Protein AF-A0A816CBB3-F1 (afdb_monomer)

Mean predicted aligned error: 4.65 Å

Organism: NCBI:txid433720

Foldseek 3Di:
DDPPDFDKDWDADPVRHTPDIDGCNPPDPVNVVVVCCVPVVD

pLDDT: mean 88.06, std 10.87, range [52.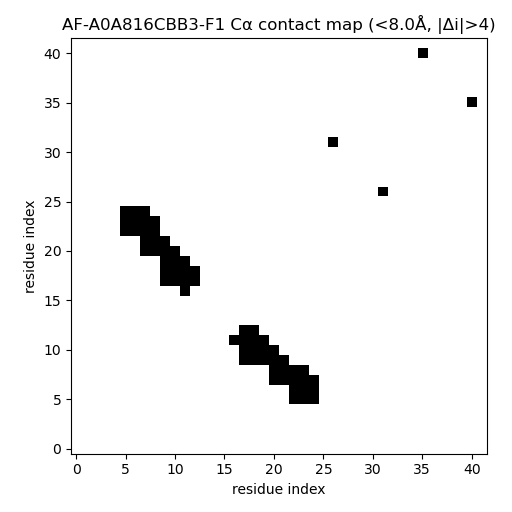91, 96.31]

Nearest PDB structures (foldseek):
  1qxx-assembly1_A-2  TM=4.329E-01  e=3.626E+00  Escherichia coli
  1ihr-assembly1_A  TM=4.256E-01  e=5.073E+00  Escherichia coli
  1f0c-assembly1_B  TM=4.531E-01  e=7.096E+00  Cowpox virus
  7lqw-assembly1_C  TM=5.144E-01  e=9.283E+00  Severe acute respiratory syndrome coronavirus 2

Solvent-accessible surface area (backbone atoms only — not comparable to full-atom values): 2847 Å² total; per-residue (Å²): 139,68,88,91,58,78,49,68,52,72,44,63,48,100,81,74,44,78,78,47,76,44,80,45,78,84,57,50,72,67,60,50,49,53,52,48,56,73,73,64,75,121

Structure (mmCIF, N/CA/C/O backbone):
data_AF-A0A816CBB3-F1
#
_entry.id   AF-A0A816CBB3-F1
#
loop_
_atom_site.group_PDB
_atom_site.id
_atom_site.type_symbol
_atom_site.label_atom_id
_atom_site.label_alt_id
_atom_site.label_comp_id
_atom_site.label_asym_id
_atom_site.label_entity_id
_atom_site.label_seq_id
_atom_site.pdbx_PDB_ins_code
_atom_site.Cartn_x
_atom_site.Cartn_y
_atom_site.Cartn_z
_atom_site.occupancy
_atom_site.B_iso_or_equiv
_atom_site.auth_seq_id
_atom_site.auth_comp_id
_atom_site.auth_asym_id
_atom_site.auth_atom_id
_atom_site.pdbx_PDB_model_num
ATOM 1 N N . TYR A 1 1 ? -3.666 -9.834 -8.803 1.00 52.91 1 TYR A N 1
ATOM 2 C CA . TYR A 1 1 ? -2.202 -9.745 -8.972 1.00 52.91 1 TYR A CA 1
ATOM 3 C C . TYR A 1 1 ? -1.896 -9.592 -10.453 1.00 52.91 1 TYR A C 1
ATOM 5 O O . TYR A 1 1 ? -2.024 -10.558 -11.198 1.00 52.91 1 TYR A O 1
ATOM 13 N N . VAL A 1 2 ? -1.593 -8.373 -10.899 1.00 63.94 2 VAL A N 1
ATOM 14 C CA . VAL A 1 2 ? -1.198 -8.109 -12.290 1.00 63.94 2 VAL A CA 1
ATOM 15 C C . VAL A 1 2 ? 0.324 -8.222 -12.347 1.00 63.94 2 VAL A C 1
ATOM 17 O O . VAL A 1 2 ? 1.022 -7.491 -11.653 1.00 63.94 2 VAL A O 1
ATOM 20 N N . ARG A 1 3 ? 0.851 -9.188 -13.107 1.00 68.25 3 ARG A N 1
ATOM 21 C CA . ARG A 1 3 ? 2.304 -9.372 -13.243 1.00 68.25 3 ARG A CA 1
ATOM 22 C C . ARG A 1 3 ? 2.904 -8.171 -13.980 1.00 68.25 3 ARG A C 1
ATOM 24 O O . ARG A 1 3 ? 2.483 -7.890 -15.096 1.00 68.25 3 ARG A O 1
ATOM 31 N N . GLY A 1 4 ? 3.900 -7.524 -13.374 1.00 70.81 4 GLY A N 1
ATOM 32 C CA . GLY A 1 4 ? 4.667 -6.433 -13.988 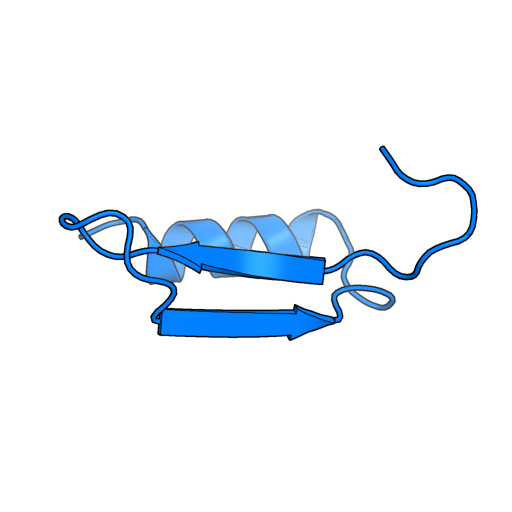1.00 70.81 4 GLY A CA 1
ATOM 33 C C . GLY A 1 4 ? 4.013 -5.049 -13.938 1.00 70.81 4 GLY A C 1
ATOM 34 O O . GLY A 1 4 ? 4.547 -4.135 -14.552 1.00 70.81 4 GLY A O 1
ATOM 35 N N . ALA A 1 5 ? 2.885 -4.893 -13.240 1.00 77.25 5 ALA A N 1
ATOM 36 C CA . ALA A 1 5 ? 2.316 -3.577 -12.962 1.00 77.25 5 ALA A CA 1
ATOM 37 C C . ALA A 1 5 ? 2.887 -3.023 -11.653 1.00 77.25 5 ALA A C 1
ATOM 39 O O . ALA A 1 5 ? 3.074 -3.786 -10.699 1.00 77.25 5 ALA A O 1
ATOM 40 N N . ASP A 1 6 ? 3.122 -1.711 -11.616 1.00 86.56 6 ASP A N 1
ATOM 41 C CA . ASP A 1 6 ? 3.495 -1.021 -10.386 1.00 86.56 6 ASP A CA 1
ATOM 42 C C . ASP A 1 6 ? 2.391 -1.222 -9.334 1.00 86.56 6 ASP A C 1
ATOM 44 O O . ASP A 1 6 ? 1.198 -1.171 -9.667 1.00 86.56 6 ASP A O 1
ATOM 48 N N . PRO A 1 7 ? 2.750 -1.521 -8.076 1.00 90.25 7 PRO A N 1
ATOM 49 C CA . PRO A 1 7 ? 1.766 -1.717 -7.028 1.00 90.25 7 PRO A CA 1
ATOM 50 C C . PRO A 1 7 ? 1.055 -0.394 -6.724 1.00 90.25 7 PRO A C 1
ATOM 52 O O . PRO A 1 7 ? 1.688 0.650 -6.571 1.00 90.25 7 PRO A O 1
ATOM 55 N N . ILE A 1 8 ? -0.272 -0.458 -6.616 1.00 92.00 8 ILE A N 1
ATOM 56 C CA . ILE A 1 8 ? -1.137 0.687 -6.322 1.00 92.00 8 ILE A CA 1
ATOM 57 C C . ILE A 1 8 ? -1.954 0.364 -5.073 1.00 92.00 8 ILE A C 1
ATOM 59 O O . ILE A 1 8 ? -2.587 -0.694 -5.000 1.00 92.00 8 ILE A O 1
ATOM 63 N N . LEU A 1 9 ? -1.963 1.290 -4.118 1.00 92.75 9 LEU A N 1
ATOM 64 C CA . LEU A 1 9 ? -2.855 1.282 -2.967 1.00 92.75 9 LEU A CA 1
ATOM 65 C C . LEU A 1 9 ? -4.096 2.119 -3.291 1.00 92.75 9 LEU A C 1
ATOM 67 O O . LEU A 1 9 ? -3.980 3.273 -3.701 1.00 92.75 9 LEU A O 1
ATOM 71 N N . ASN A 1 10 ? -5.280 1.534 -3.111 1.00 93.1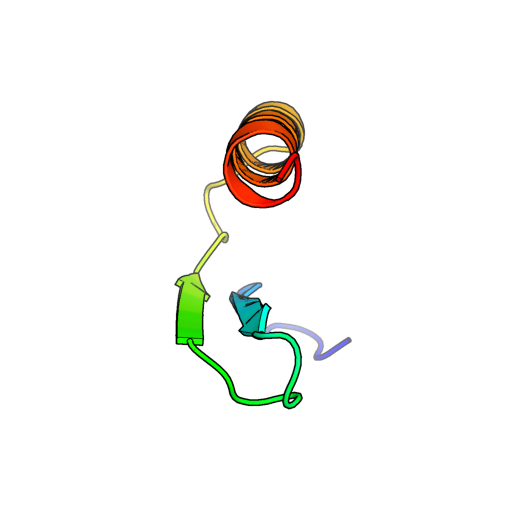2 10 ASN A N 1
ATOM 72 C CA . ASN A 1 10 ? -6.557 2.224 -3.282 1.00 93.12 10 ASN A CA 1
ATOM 73 C C . ASN A 1 10 ? -7.294 2.240 -1.945 1.00 93.12 10 ASN A C 1
ATOM 75 O O . ASN A 1 10 ? -7.484 1.181 -1.345 1.00 93.12 10 ASN A O 1
ATOM 79 N N . LEU A 1 11 ? -7.715 3.424 -1.511 1.00 93.19 11 LEU A N 1
ATOM 80 C CA . LEU A 1 11 ? -8.513 3.603 -0.303 1.00 93.19 11 LEU A CA 1
ATOM 81 C C . LEU A 1 11 ? -9.975 3.805 -0.689 1.00 93.19 11 LEU A C 1
ATOM 83 O O . LEU A 1 11 ? -10.287 4.538 -1.633 1.00 93.19 11 LEU A O 1
ATOM 87 N N . PHE A 1 12 ? -10.857 3.154 0.058 1.00 93.81 12 PHE A N 1
ATOM 88 C CA . PHE A 1 12 ? -12.301 3.198 -0.132 1.00 93.81 12 PHE A CA 1
ATOM 89 C C . PHE A 1 12 ? -12.968 3.702 1.143 1.00 93.81 12 PHE A C 1
ATOM 91 O O . PHE A 1 12 ? -12.459 3.477 2.240 1.00 93.81 12 PHE A O 1
ATOM 98 N N . ASN A 1 13 ? -14.094 4.390 0.989 1.00 91.81 13 ASN A N 1
ATOM 99 C CA . ASN A 1 13 ? -14.955 4.758 2.109 1.00 91.81 13 ASN A CA 1
ATOM 100 C C . ASN A 1 13 ? -16.007 3.666 2.392 1.00 91.81 13 ASN A C 1
ATOM 102 O O . ASN A 1 13 ? -16.114 2.680 1.665 1.00 91.81 13 ASN A O 1
ATOM 106 N N . ASP A 1 14 ? -16.852 3.892 3.399 1.00 93.12 14 ASP A N 1
ATOM 107 C CA . ASP A 1 14 ? -17.925 2.972 3.819 1.00 93.12 14 ASP A CA 1
ATOM 108 C C . ASP A 1 14 ? -18.988 2.671 2.745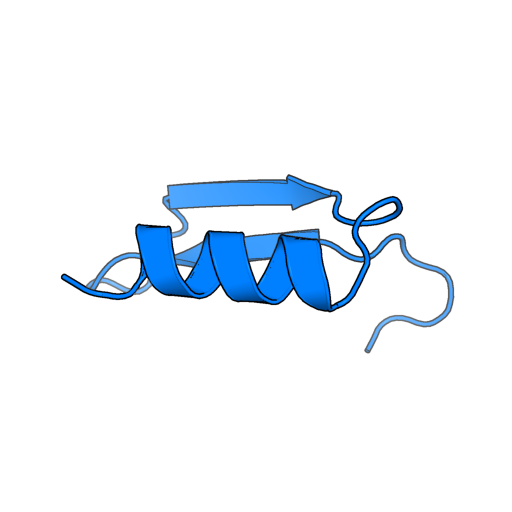 1.00 93.12 14 ASP A C 1
ATOM 110 O O . ASP A 1 14 ? -19.856 1.820 2.941 1.00 93.12 14 ASP A O 1
ATOM 114 N N . ARG A 1 15 ? -18.982 3.406 1.629 1.00 95.81 15 ARG A N 1
ATOM 115 C CA . ARG A 1 15 ? -19.900 3.220 0.498 1.00 95.81 15 ARG A CA 1
ATOM 116 C C . ARG A 1 15 ? -19.254 2.459 -0.659 1.00 95.81 15 ARG A C 1
ATOM 118 O O . ARG A 1 15 ? -19.827 2.444 -1.745 1.00 95.81 15 ARG A O 1
ATOM 125 N N . ASP A 1 16 ? -18.078 1.870 -0.437 1.00 92.62 16 ASP A N 1
ATOM 126 C CA . ASP A 1 16 ? -17.229 1.270 -1.472 1.00 92.62 16 ASP A CA 1
ATOM 127 C C . ASP A 1 16 ? -16.853 2.265 -2.588 1.00 92.62 16 ASP A C 1
ATOM 129 O O . ASP A 1 16 ? -16.536 1.881 -3.717 1.00 92.62 16 ASP A O 1
ATOM 133 N N . GLU A 1 17 ? -16.858 3.568 -2.291 1.00 96.25 17 GLU A N 1
ATOM 134 C CA . GLU A 1 17 ? -16.400 4.588 -3.230 1.00 96.25 17 GLU A CA 1
ATOM 135 C C . GLU A 1 17 ? -14.905 4.823 -3.027 1.00 96.25 17 GLU A C 1
ATOM 137 O O . GLU A 1 17 ? -14.431 5.021 -1.905 1.00 96.25 17 GLU A O 1
ATOM 142 N N . GLN A 1 18 ? -14.155 4.819 -4.129 1.00 94.44 18 GLN A N 1
ATOM 143 C CA . GLN A 1 18 ? -12.730 5.110 -4.096 1.00 94.44 18 GLN A CA 1
ATOM 144 C C . GLN A 1 18 ? -12.503 6.576 -3.720 1.00 94.44 18 GLN A C 1
ATOM 146 O O . GLN A 1 18 ? -12.938 7.481 -4.433 1.00 94.44 18 GLN A O 1
ATOM 151 N N . VAL A 1 19 ? -11.775 6.797 -2.629 1.00 93.88 19 VAL A N 1
ATOM 152 C CA . VAL A 1 19 ? -11.406 8.138 -2.157 1.00 93.88 19 VAL A CA 1
ATOM 153 C C . VAL A 1 19 ? -9.980 8.511 -2.542 1.00 93.88 19 VAL A C 1
ATOM 155 O O . VAL A 1 19 ? -9.705 9.686 -2.770 1.00 93.88 19 VAL A O 1
ATOM 158 N N . GLU A 1 20 ? -9.086 7.526 -2.680 1.00 92.12 20 GLU A N 1
ATOM 159 C CA . GLU A 1 20 ? -7.683 7.771 -3.021 1.00 92.12 20 GLU A CA 1
ATOM 160 C C . GLU A 1 20 ? -7.052 6.617 -3.818 1.00 92.12 20 GLU A C 1
ATOM 162 O O . GLU A 1 20 ? -7.479 5.460 -3.738 1.00 92.12 20 GLU A O 1
ATOM 167 N N . SER A 1 21 ? -6.032 6.947 -4.617 1.00 94.12 21 SER A N 1
ATOM 168 C CA . SER A 1 21 ? -5.188 6.003 -5.354 1.00 94.12 21 SER A CA 1
ATOM 169 C C . SER A 1 21 ? -3.749 6.498 -5.367 1.00 94.12 21 SER A C 1
ATOM 171 O O . SER A 1 21 ? -3.496 7.626 -5.795 1.00 94.12 21 SER A O 1
ATOM 173 N N . MET A 1 22 ? -2.807 5.662 -4.941 1.00 93.81 22 MET A N 1
ATOM 174 C CA . MET A 1 22 ? -1.389 6.018 -4.909 1.00 93.81 22 MET A CA 1
ATOM 175 C C . MET A 1 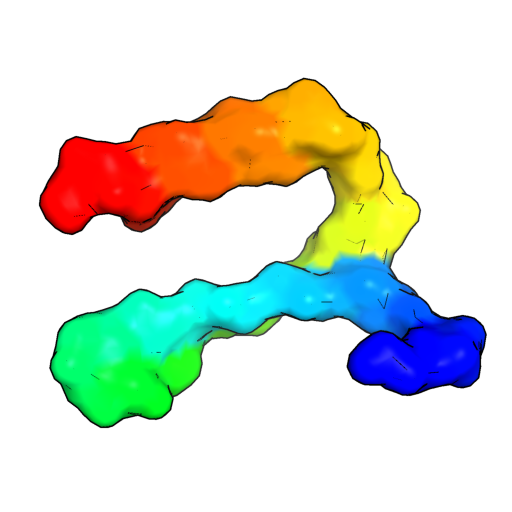22 ? -0.490 4.852 -5.317 1.00 93.81 22 MET A C 1
ATOM 177 O O . MET A 1 22 ? -0.732 3.702 -4.953 1.00 93.81 22 MET A O 1
ATOM 181 N N . GLY A 1 23 ? 0.558 5.164 -6.082 1.00 93.06 23 GLY A N 1
ATOM 182 C CA . GLY A 1 23 ? 1.644 4.229 -6.367 1.00 93.06 23 GLY A CA 1
ATOM 183 C C . GLY A 1 23 ? 2.494 4.013 -5.118 1.00 93.06 23 GLY A C 1
ATOM 184 O O . GLY A 1 23 ? 2.824 4.970 -4.416 1.00 93.06 23 GLY A O 1
ATOM 185 N N . ILE A 1 24 ? 2.811 2.754 -4.825 1.00 92.94 24 ILE A N 1
ATOM 186 C CA . ILE A 1 24 ? 3.594 2.353 -3.646 1.00 92.94 24 ILE A CA 1
ATOM 187 C C . ILE A 1 24 ? 4.865 1.597 -4.047 1.00 92.94 24 ILE A C 1
ATOM 189 O O . ILE A 1 24 ? 5.403 0.796 -3.289 1.00 92.94 24 ILE A O 1
ATOM 193 N N . GLU A 1 25 ? 5.375 1.838 -5.254 1.00 91.50 25 GLU A N 1
ATOM 194 C CA . GLU A 1 25 ? 6.511 1.119 -5.839 1.00 91.50 25 GLU A CA 1
ATOM 195 C C . GLU A 1 25 ? 7.830 1.314 -5.078 1.00 91.50 25 GLU A C 1
ATOM 197 O O . GLU A 1 25 ? 8.742 0.495 -5.191 1.00 91.50 25 GLU A O 1
ATOM 202 N N . LYS A 1 26 ? 7.928 2.387 -4.285 1.00 91.56 26 LYS A N 1
ATOM 203 C CA . LYS A 1 26 ? 9.092 2.702 -3.439 1.00 91.56 26 LYS A CA 1
ATOM 204 C C . LYS A 1 26 ? 8.864 2.427 -1.957 1.00 91.56 26 LYS A C 1
ATOM 206 O O . LYS A 1 26 ? 9.765 2.691 -1.166 1.00 91.56 26 LYS A O 1
ATOM 211 N N . TRP A 1 27 ? 7.670 1.983 -1.574 1.00 93.31 27 TRP A N 1
ATOM 212 C CA . TRP A 1 27 ? 7.343 1.766 -0.172 1.00 93.31 27 TRP A CA 1
ATOM 213 C C . TRP A 1 27 ? 7.855 0.399 0.257 1.00 93.31 27 TRP A C 1
ATOM 215 O O . TRP A 1 27 ? 7.644 -0.606 -0.423 1.00 93.31 27 TRP A O 1
ATOM 225 N N . ASP A 1 28 ? 8.530 0.373 1.397 1.00 92.62 28 ASP A N 1
ATOM 226 C CA . ASP A 1 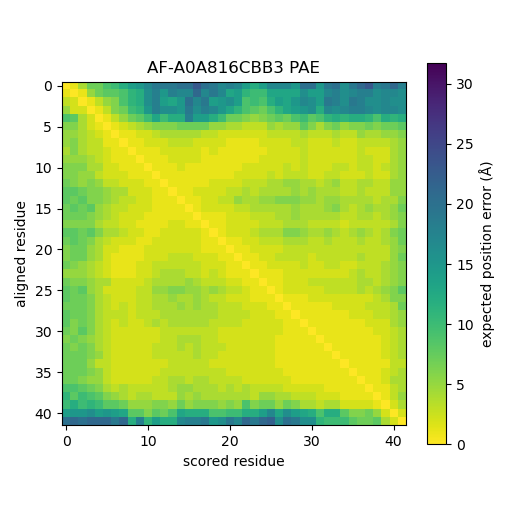28 ? 8.816 -0.866 2.099 1.00 92.62 28 ASP A CA 1
ATOM 227 C C . ASP A 1 28 ? 7.651 -1.247 3.024 1.00 92.62 28 ASP A C 1
ATOM 229 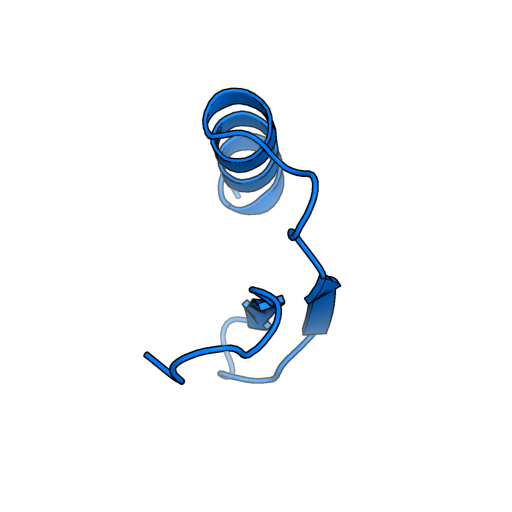O O . ASP A 1 28 ? 6.661 -0.522 3.178 1.00 92.62 28 ASP A O 1
ATOM 233 N N . THR A 1 29 ? 7.756 -2.436 3.619 1.00 93.94 29 THR A N 1
ATOM 234 C CA . THR A 1 29 ? 6.734 -2.974 4.521 1.00 93.94 29 THR A CA 1
ATOM 235 C C . THR A 1 29 ? 6.493 -2.065 5.725 1.00 93.94 29 THR A C 1
ATOM 237 O O . THR A 1 29 ? 5.349 -1.9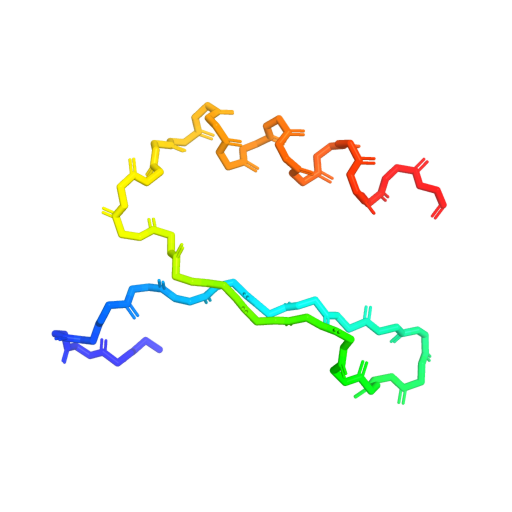33 6.155 1.00 93.94 29 THR A O 1
ATOM 240 N N . ASP A 1 30 ? 7.537 -1.423 6.250 1.00 96.31 30 ASP A N 1
ATOM 241 C CA . ASP A 1 30 ? 7.445 -0.578 7.443 1.00 96.31 30 ASP A CA 1
ATOM 242 C C . ASP A 1 30 ? 6.674 0.710 7.132 1.00 96.31 30 ASP A C 1
ATOM 244 O O . ASP A 1 30 ? 5.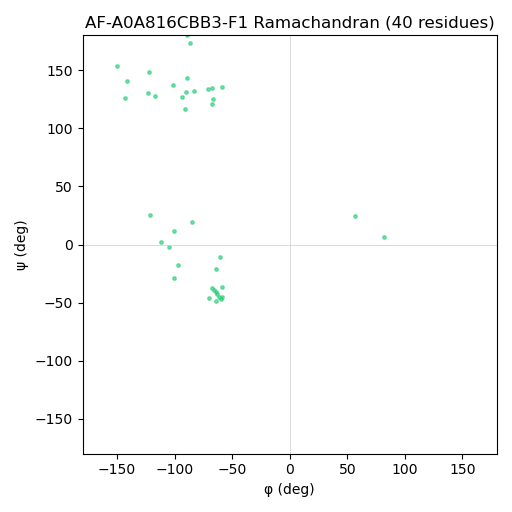733 1.059 7.846 1.00 96.31 30 ASP A O 1
ATOM 248 N N . THR A 1 31 ? 6.996 1.361 6.009 1.00 94.31 31 THR A N 1
ATOM 249 C CA . THR A 1 31 ? 6.286 2.552 5.519 1.00 94.31 31 THR A CA 1
ATOM 250 C C . THR A 1 31 ? 4.819 2.242 5.230 1.00 94.31 31 THR A C 1
ATOM 252 O O . THR A 1 31 ? 3.934 2.996 5.632 1.00 94.31 31 THR A O 1
ATOM 255 N N . LEU A 1 32 ? 4.546 1.113 4.563 1.00 93.06 32 LEU A N 1
ATOM 256 C CA . LEU A 1 32 ? 3.179 0.692 4.264 1.00 93.06 32 LEU A CA 1
ATOM 257 C C . LEU A 1 32 ? 2.381 0.413 5.544 1.00 93.06 32 LEU A C 1
ATOM 259 O O . LEU A 1 32 ? 1.227 0.819 5.641 1.00 93.06 32 LEU A O 1
ATOM 263 N N . THR A 1 33 ? 2.988 -0.258 6.524 1.00 93.75 33 THR A N 1
ATOM 264 C CA . THR A 1 33 ? 2.323 -0.583 7.794 1.00 93.75 33 THR A CA 1
ATOM 265 C C . THR A 1 33 ? 1.979 0.685 8.567 1.00 93.75 33 THR A C 1
ATOM 267 O O . THR A 1 33 ? 0.824 0.858 8.942 1.00 93.75 33 THR A O 1
ATOM 270 N N . ALA A 1 34 ? 2.936 1.606 8.720 1.00 94.38 34 ALA A N 1
ATOM 271 C CA . ALA A 1 34 ? 2.710 2.877 9.404 1.00 94.38 34 ALA A CA 1
ATOM 272 C C . ALA A 1 34 ? 1.592 3.695 8.739 1.00 94.38 34 ALA A C 1
ATOM 274 O O . ALA A 1 34 ? 0.683 4.169 9.416 1.00 94.38 34 ALA A O 1
ATOM 275 N N . PHE A 1 35 ? 1.601 3.791 7.404 1.00 93.19 35 PHE A N 1
ATOM 276 C CA . PHE A 1 35 ? 0.545 4.484 6.668 1.00 93.19 35 PHE A CA 1
ATOM 277 C C . PHE A 1 35 ? -0.836 3.864 6.920 1.00 93.19 35 PHE A C 1
ATOM 279 O O . PHE A 1 35 ? -1.801 4.581 7.179 1.00 93.19 35 PHE A O 1
ATOM 286 N N . LEU A 1 36 ? -0.954 2.535 6.852 1.00 92.31 36 LEU A N 1
ATOM 287 C CA . LEU A 1 36 ? -2.232 1.857 7.074 1.00 92.31 36 LEU A CA 1
ATOM 288 C C . LEU A 1 36 ? -2.722 2.021 8.519 1.00 92.31 36 LEU A C 1
ATOM 290 O O . LEU A 1 36 ? -3.913 2.234 8.725 1.00 92.31 36 LEU A O 1
ATOM 294 N N . GLU A 1 37 ? -1.829 1.966 9.508 1.00 93.31 37 GLU A N 1
ATOM 295 C CA . GLU A 1 37 ? -2.172 2.195 10.917 1.00 93.31 37 GLU A CA 1
ATOM 296 C C . GLU A 1 37 ? -2.670 3.627 11.165 1.00 93.31 37 GLU A C 1
ATOM 298 O O . GLU A 1 37 ? -3.659 3.819 11.872 1.00 93.31 37 GLU A O 1
ATOM 303 N N . GLU A 1 38 ? -2.045 4.632 10.550 1.00 90.69 38 GLU A N 1
ATOM 304 C CA . GLU A 1 38 ? -2.475 6.031 10.660 1.00 90.69 38 GLU A CA 1
ATOM 305 C C . GLU A 1 38 ? -3.831 6.289 9.987 1.00 90.69 38 GLU A C 1
ATOM 307 O O . GLU A 1 38 ? -4.635 7.063 10.502 1.00 90.69 38 GLU A O 1
ATOM 312 N N . ASN A 1 39 ? -4.101 5.643 8.848 1.00 87.00 39 ASN A N 1
ATOM 313 C CA . ASN A 1 39 ? -5.258 5.968 8.007 1.00 87.00 39 ASN A CA 1
ATOM 314 C C . ASN A 1 39 ? -6.482 5.064 8.230 1.00 87.00 39 ASN A C 1
ATOM 316 O O . ASN A 1 39 ? -7.582 5.444 7.837 1.00 87.00 39 ASN A O 1
ATOM 320 N N . LEU A 1 40 ? -6.323 3.885 8.846 1.00 83.38 40 LEU A N 1
ATOM 321 C CA . LEU A 1 40 ? -7.417 2.926 9.083 1.00 83.38 40 LEU A CA 1
ATOM 322 C C . LEU A 1 40 ? -7.798 2.764 10.565 1.00 83.38 40 LEU A C 1
ATOM 324 O O . LEU A 1 40 ? -8.667 1.954 10.880 1.00 83.38 40 LEU A O 1
ATOM 328 N N . SER A 1 41 ? -7.168 3.495 11.489 1.00 69.19 41 SER A N 1
ATOM 329 C CA . SER A 1 41 ? -7.428 3.380 12.937 1.00 69.19 41 SER A CA 1
ATOM 330 C C . SER A 1 41 ? -8.609 4.217 13.462 1.00 69.19 41 SER A C 1
ATOM 332 O O . SER A 1 41 ? -8.710 4.434 14.673 1.00 69.19 41 SER A O 1
ATOM 334 N N . HIS A 1 42 ? -9.527 4.649 12.591 1.00 55.75 42 HIS A N 1
ATOM 335 C CA . HIS A 1 42 ? -10.688 5.472 12.950 1.00 55.75 42 HIS A CA 1
ATOM 336 C C . HIS A 1 42 ? -12.031 4.813 12.645 1.00 55.75 42 HIS A C 1
ATOM 338 O O . HIS A 1 42 ? -12.184 4.259 11.537 1.00 55.75 42 HIS A O 1
#

InterPro domains:
  IPR014912 Selenoprotein F/M domain [PF08806] (1-40)
  IPR036249 Thioredoxin-like superfamily [SSF52833] (1-41)
  IPR038219 Selenoprotein F/M, thioredoxin-like domain superfamily [G3DSA:3.40.30.50] (1-40)

Radius of gyration: 11.56 Å; Cα contacts (8 Å, |Δi|>4): 32; chains: 1; bounding box: 29×18×27 Å

Sequence (42 aa):
YVRGADPILNLFNDRDEQVESMGIEKWDTDTLTAFLEENLSH

Secondary structure (DSSP, 8-state):
--TTPPPEEEEE-TTS-EEEEEE-TT--HHHHHHHHHHHH--